Protein AF-A0A350DIA3-F1 (afdb_monomer_lite)

pLDDT: mean 97.08, std 1.62, range [90.62, 98.31]

Structure (mmCIF, N/CA/C/O backbone):
data_AF-A0A350DIA3-F1
#
_entry.id   AF-A0A350DIA3-F1
#
loop_
_atom_site.group_PDB
_atom_site.id
_atom_site.type_symbol
_atom_site.label_atom_id
_atom_site.label_alt_id
_atom_site.label_comp_id
_atom_site.label_asym_id
_atom_site.label_entity_id
_atom_site.label_seq_id
_atom_site.pdbx_PDB_ins_code
_atom_site.Cartn_x
_atom_site.Cartn_y
_atom_site.Cartn_z
_atom_site.occupancy
_atom_site.B_iso_or_equiv
_atom_site.auth_seq_id
_atom_site.auth_comp_id
_atom_site.auth_asym_id
_atom_site.auth_atom_id
_atom_site.pdbx_PDB_model_num
ATOM 1 N N . ILE A 1 1 ? -6.582 -4.180 20.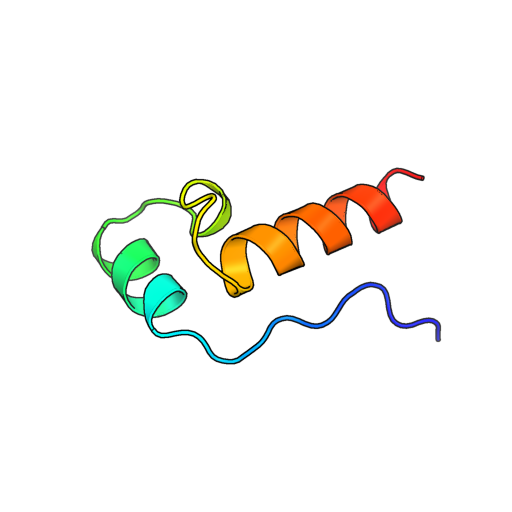735 1.00 90.62 1 ILE A N 1
ATOM 2 C CA . ILE A 1 1 ? -6.586 -3.222 19.609 1.00 90.62 1 ILE A CA 1
ATOM 3 C C . ILE A 1 1 ? -7.007 -3.983 18.371 1.00 90.62 1 ILE A C 1
ATOM 5 O O . ILE A 1 1 ? -6.585 -5.130 18.244 1.00 90.62 1 ILE A O 1
ATOM 9 N N . ASP A 1 2 ? -7.821 -3.376 17.514 1.00 94.69 2 ASP A N 1
ATOM 10 C CA . ASP A 1 2 ? -8.276 -4.025 16.286 1.00 94.69 2 ASP A CA 1
ATOM 11 C C . ASP A 1 2 ? -7.311 -3.706 15.145 1.00 94.69 2 ASP A C 1
ATOM 13 O O . ASP A 1 2 ? -6.819 -2.581 15.019 1.00 94.69 2 ASP A O 1
ATOM 17 N N . LEU A 1 3 ? -6.996 -4.718 14.341 1.00 96.44 3 LEU A N 1
ATOM 18 C CA . LEU A 1 3 ? -6.111 -4.568 13.195 1.00 96.44 3 LEU A CA 1
ATOM 19 C C . LEU A 1 3 ? -6.845 -3.806 12.086 1.00 96.44 3 LEU A C 1
ATOM 21 O O . LEU A 1 3 ? -7.825 -4.305 11.538 1.00 96.44 3 LEU A O 1
ATOM 25 N N . LEU A 1 4 ? -6.349 -2.619 11.733 1.00 97.31 4 LEU A N 1
ATOM 26 C CA . LEU A 1 4 ? -6.945 -1.793 10.678 1.00 97.31 4 LEU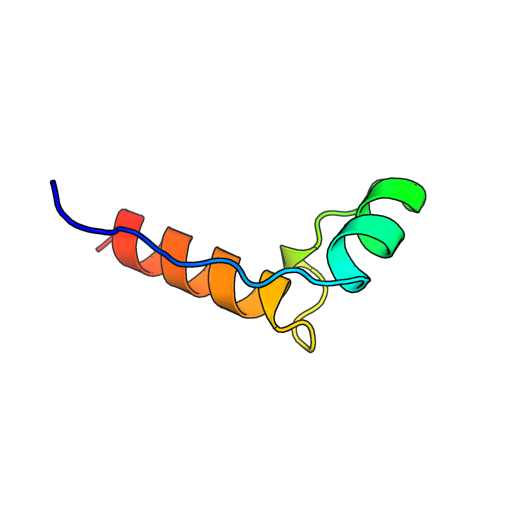 A CA 1
ATOM 27 C C . LEU A 1 4 ? -6.612 -2.304 9.266 1.00 97.31 4 LEU A C 1
ATOM 29 O O . LEU A 1 4 ? -7.419 -2.196 8.347 1.00 97.31 4 LEU A O 1
ATOM 33 N N . GLY A 1 5 ? -5.422 -2.869 9.079 1.00 97.25 5 GLY A N 1
ATOM 34 C CA . GLY A 1 5 ? -4.959 -3.348 7.784 1.00 97.25 5 GLY A CA 1
ATOM 35 C C . GLY A 1 5 ? -3.632 -4.085 7.882 1.00 97.25 5 GLY A C 1
ATOM 36 O O . GLY A 1 5 ? -2.932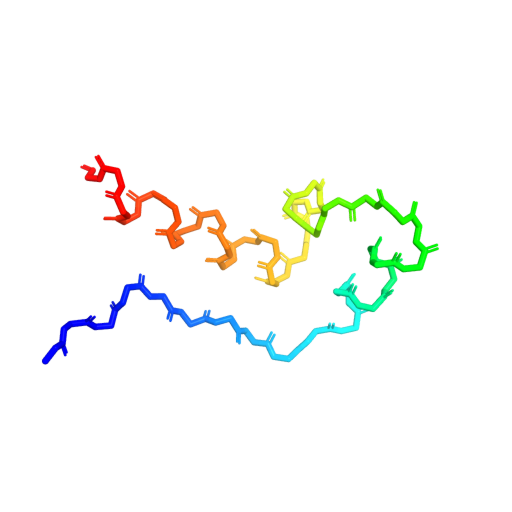 -3.997 8.892 1.00 97.25 5 GLY A O 1
ATOM 37 N N . LEU A 1 6 ? -3.304 -4.822 6.826 1.00 97.56 6 LEU A N 1
ATOM 38 C CA . LEU A 1 6 ? -2.057 -5.561 6.681 1.00 97.56 6 LEU A CA 1
ATOM 39 C C . LEU A 1 6 ? -1.497 -5.266 5.297 1.00 97.56 6 LEU A C 1
ATOM 41 O O . LEU A 1 6 ? -2.164 -5.5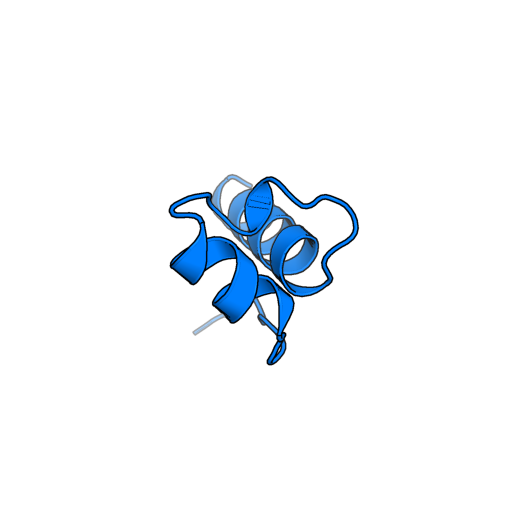27 4.301 1.00 97.56 6 LEU A O 1
ATOM 45 N N . ILE A 1 7 ? -0.287 -4.719 5.252 1.00 98.00 7 ILE A N 1
ATOM 46 C CA . ILE A 1 7 ? 0.404 -4.394 4.007 1.00 98.00 7 ILE A CA 1
ATOM 47 C C . ILE A 1 7 ? 1.509 -5.439 3.807 1.00 98.00 7 ILE A C 1
ATOM 49 O O . ILE A 1 7 ? 2.352 -5.572 4.699 1.00 98.00 7 ILE A O 1
ATOM 53 N N . PRO A 1 8 ? 1.507 -6.208 2.704 1.00 96.56 8 PRO A N 1
ATOM 54 C CA . PRO A 1 8 ? 2.579 -7.155 2.419 1.00 96.56 8 PRO A CA 1
ATOM 55 C C . PRO A 1 8 ? 3.882 -6.426 2.057 1.00 96.56 8 PRO A C 1
ATOM 57 O O . PRO A 1 8 ? 3.865 -5.294 1.571 1.00 96.56 8 PRO A O 1
ATOM 60 N N . GLU A 1 9 ? 5.016 -7.099 2.258 1.00 97.19 9 GLU A N 1
ATOM 61 C CA . GLU A 1 9 ? 6.289 -6.680 1.662 1.00 97.19 9 GLU A CA 1
ATOM 62 C C . GLU A 1 9 ? 6.134 -6.669 0.135 1.00 97.19 9 GLU A C 1
ATOM 64 O O . GLU A 1 9 ? 5.671 -7.653 -0.441 1.00 97.19 9 GLU A O 1
ATOM 69 N N . SER A 1 10 ? 6.496 -5.570 -0.530 1.00 97.06 10 SER A N 1
ATOM 70 C CA . SER A 1 10 ? 6.234 -5.413 -1.962 1.00 97.06 10 SER A CA 1
ATOM 71 C C . SER A 1 10 ? 7.292 -4.549 -2.641 1.00 97.06 10 SER A C 1
ATOM 73 O O . SER A 1 10 ? 7.486 -3.380 -2.299 1.00 97.06 10 SER A O 1
ATOM 75 N N . GLU A 1 11 ? 7.937 -5.087 -3.681 1.00 97.38 11 GLU A N 1
ATOM 76 C CA . GLU A 1 11 ? 8.883 -4.329 -4.515 1.00 97.38 11 GLU A CA 1
ATOM 77 C C . GLU A 1 11 ? 8.229 -3.118 -5.199 1.00 97.38 11 GLU A C 1
ATOM 79 O O . GLU A 1 11 ? 8.913 -2.158 -5.569 1.00 97.38 11 GLU A O 1
ATOM 84 N N . ALA A 1 12 ? 6.900 -3.140 -5.365 1.00 97.69 12 ALA A N 1
ATOM 85 C CA . ALA A 1 12 ? 6.151 -2.012 -5.904 1.00 97.69 12 ALA A CA 1
ATOM 86 C C . ALA A 1 12 ? 6.313 -0.758 -5.033 1.00 97.69 12 ALA A C 1
ATOM 88 O O . ALA A 1 12 ? 6.3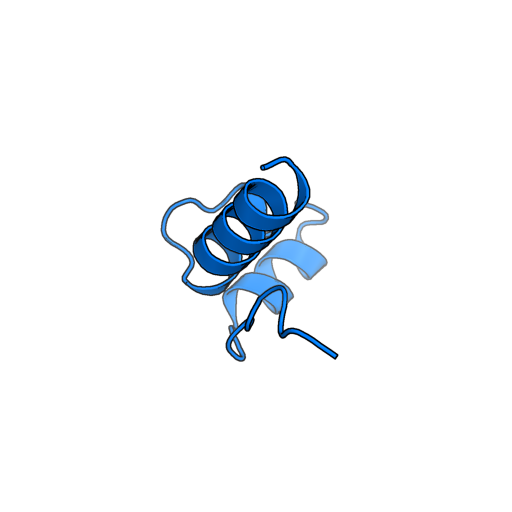95 0.341 -5.577 1.00 97.69 12 ALA A O 1
ATOM 89 N N . VAL A 1 13 ? 6.451 -0.912 -3.710 1.00 97.69 13 VAL A N 1
ATOM 90 C CA . VAL A 1 13 ? 6.692 0.204 -2.781 1.00 97.69 13 VAL A CA 1
ATOM 91 C C . VAL A 1 13 ? 8.042 0.864 -3.061 1.00 97.69 13 VAL A C 1
ATOM 93 O O . VAL A 1 13 ? 8.122 2.091 -3.142 1.00 97.69 13 VAL A O 1
ATOM 96 N N . LEU A 1 14 ? 9.097 0.070 -3.277 1.00 97.31 14 LEU A N 1
ATOM 97 C CA . LEU A 1 14 ? 10.427 0.596 -3.596 1.00 97.31 14 LEU A CA 1
ATOM 98 C C . LEU A 1 14 ? 10.431 1.335 -4.941 1.00 97.31 14 LEU A C 1
ATOM 100 O O . LEU A 1 14 ? 10.975 2.436 -5.041 1.00 97.31 14 LEU A O 1
ATOM 104 N N . ARG A 1 15 ? 9.797 0.761 -5.973 1.00 97.56 15 ARG A N 1
ATOM 105 C CA . ARG A 1 15 ? 9.675 1.417 -7.287 1.00 97.56 15 ARG A CA 1
ATOM 106 C C . ARG A 1 15 ? 8.898 2.731 -7.197 1.00 97.56 15 ARG A C 1
ATOM 108 O O . ARG A 1 15 ? 9.363 3.731 -7.738 1.00 97.56 15 ARG A O 1
ATOM 115 N N . ALA A 1 16 ? 7.769 2.731 -6.490 1.00 98.00 16 ALA A N 1
ATOM 116 C CA . ALA A 1 16 ? 6.930 3.906 -6.270 1.00 98.00 16 ALA A CA 1
ATOM 117 C C . ALA A 1 16 ? 7.711 5.027 -5.551 1.00 98.00 16 ALA A C 1
ATOM 119 O O . ALA A 1 16 ? 7.730 6.170 -6.011 1.00 98.00 16 ALA A O 1
ATOM 120 N N . SER A 1 17 ? 8.466 4.670 -4.504 1.00 97.81 17 SER A N 1
ATOM 121 C CA . SER A 1 17 ? 9.352 5.588 -3.774 1.00 97.81 17 SER A CA 1
ATOM 122 C C . SER A 1 17 ? 10.419 6.219 -4.676 1.00 97.81 17 SER A C 1
ATOM 124 O O . SER A 1 17 ? 10.539 7.442 -4.726 1.00 97.81 17 SER A O 1
ATOM 126 N N . ASN A 1 18 ? 11.132 5.409 -5.471 1.00 98.00 18 ASN A N 1
ATOM 127 C CA . ASN A 1 18 ? 12.160 5.899 -6.400 1.00 98.00 18 ASN A CA 1
ATOM 128 C C . ASN A 1 18 ? 11.599 6.837 -7.485 1.00 98.00 18 ASN A C 1
ATOM 130 O O . ASN A 1 18 ? 12.334 7.664 -8.020 1.00 98.00 18 ASN A O 1
ATOM 134 N N . GLN A 1 19 ? 10.313 6.708 -7.818 1.00 97.94 19 GLN A N 1
ATOM 135 C CA . GLN A 1 19 ? 9.616 7.562 -8.783 1.00 97.94 19 GLN A CA 1
ATOM 136 C C . GLN A 1 19 ? 8.951 8.786 -8.136 1.00 97.94 19 GLN A C 1
ATOM 138 O O . GLN A 1 19 ? 8.472 9.661 -8.853 1.00 97.94 19 GLN A O 1
A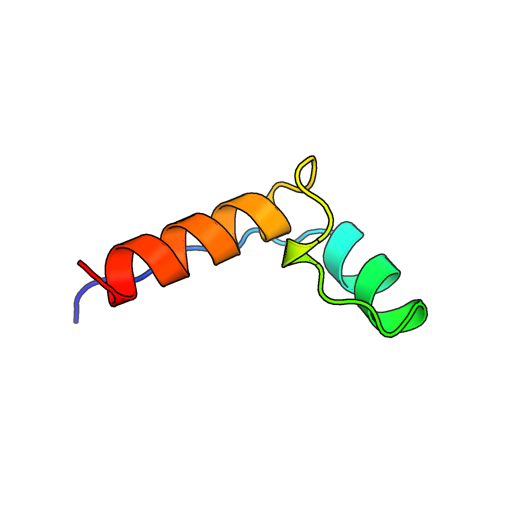TOM 143 N N . GLY A 1 20 ? 8.906 8.862 -6.801 1.00 97.94 20 GLY A N 1
ATOM 144 C CA . GLY A 1 20 ? 8.195 9.920 -6.083 1.00 97.94 20 GLY A CA 1
ATOM 145 C C . GLY A 1 20 ? 6.675 9.875 -6.276 1.00 97.94 20 GLY A C 1
ATOM 146 O O . GLY A 1 20 ? 6.021 10.913 -6.196 1.00 97.94 20 GLY A O 1
ATOM 147 N N . VAL A 1 21 ? 6.107 8.696 -6.550 1.00 97.81 21 VAL A N 1
ATOM 148 C CA . VAL A 1 21 ? 4.663 8.495 -6.754 1.00 97.81 21 VAL A CA 1
ATOM 149 C C . VAL A 1 21 ? 4.129 7.549 -5.671 1.00 97.81 21 VAL A C 1
ATOM 151 O O . VAL A 1 21 ? 4.809 6.584 -5.333 1.00 97.81 21 VAL A O 1
ATOM 154 N N . PRO A 1 22 ? 2.933 7.775 -5.098 1.00 98.00 22 PRO A N 1
ATOM 155 C CA . PRO A 1 22 ? 2.347 6.850 -4.127 1.00 98.00 22 PRO A CA 1
ATOM 156 C C . PRO A 1 22 ? 2.072 5.456 -4.712 1.00 98.00 22 PRO A C 1
ATOM 158 O O . PRO A 1 22 ? 1.518 5.336 -5.803 1.00 98.00 22 PRO A O 1
ATOM 161 N N . VAL A 1 23 ? 2.360 4.391 -3.952 1.00 97.94 23 VAL A N 1
ATOM 162 C CA . VAL A 1 23 ? 2.076 2.999 -4.373 1.00 97.94 23 VAL A CA 1
ATOM 163 C C . VAL A 1 23 ? 0.576 2.727 -4.562 1.00 97.94 23 VAL A C 1
ATOM 165 O O . VAL A 1 23 ? 0.199 1.857 -5.335 1.00 97.94 23 VAL A O 1
ATOM 168 N N . THR A 1 24 ? -0.292 3.509 -3.913 1.00 97.31 24 THR A N 1
ATOM 169 C CA . THR A 1 24 ? -1.754 3.448 -4.083 1.00 97.31 24 THR A CA 1
ATOM 170 C C . THR A 1 24 ? -2.223 3.814 -5.492 1.00 97.31 24 THR A C 1
ATOM 172 O O . THR A 1 24 ? -3.354 3.503 -5.846 1.00 97.31 24 THR A O 1
ATOM 175 N N . HIS A 1 25 ? -1.383 4.457 -6.312 1.00 97.25 25 HIS A N 1
ATOM 176 C CA . HIS A 1 25 ? -1.699 4.733 -7.718 1.00 97.25 25 HIS A CA 1
ATOM 177 C C . HIS A 1 25 ? -1.482 3.512 -8.628 1.00 97.25 25 HIS A C 1
ATOM 179 O O . HIS A 1 25 ? -1.984 3.493 -9.751 1.00 97.25 25 HIS A O 1
ATOM 185 N N . ASP A 1 26 ? -0.761 2.488 -8.163 1.00 96.31 26 ASP A N 1
ATOM 186 C CA . ASP A 1 26 ? -0.634 1.210 -8.860 1.00 96.31 26 ASP A CA 1
ATOM 187 C C . ASP A 1 26 ? -1.767 0.272 -8.423 1.00 96.31 26 ASP A C 1
ATOM 189 O O . ASP A 1 26 ? -1.646 -0.485 -7.461 1.00 96.31 26 ASP A O 1
ATOM 193 N N . ALA A 1 27 ? -2.888 0.311 -9.147 1.00 93.12 27 ALA A N 1
ATOM 194 C CA . ALA A 1 27 ? -4.054 -0.526 -8.852 1.00 93.12 27 ALA A CA 1
ATOM 195 C C . ALA A 1 27 ? -3.785 -2.037 -9.012 1.00 93.12 27 ALA A C 1
ATOM 197 O O . ALA A 1 27 ? -4.562 -2.856 -8.521 1.00 93.12 27 ALA A O 1
ATOM 198 N N . SER A 1 28 ? -2.700 -2.423 -9.692 1.00 95.19 28 SER A N 1
ATOM 199 C CA . SER A 1 28 ? -2.301 -3.826 -9.845 1.00 95.19 28 SER A CA 1
ATOM 200 C C . SER A 1 28 ? -1.412 -4.331 -8.704 1.00 95.19 28 SER A C 1
ATOM 202 O O . SER A 1 28 ? -1.238 -5.540 -8.562 1.00 95.19 28 SER A O 1
ATOM 204 N N . SER A 1 29 ? -0.881 -3.421 -7.882 1.00 97.38 29 SER A N 1
ATOM 205 C CA . SER A 1 29 ? -0.031 -3.734 -6.736 1.00 97.38 29 SER A CA 1
ATOM 206 C C . SER A 1 29 ? -0.839 -4.282 -5.563 1.00 97.38 29 SER A C 1
ATOM 208 O O . SER A 1 29 ? -1.850 -3.708 -5.152 1.00 97.38 29 SER A O 1
ATOM 210 N N . ASP A 1 30 ? -0.330 -5.354 -4.966 1.00 97.56 30 ASP A N 1
ATOM 211 C CA . ASP A 1 30 ? -0.835 -5.933 -3.725 1.00 97.56 30 ASP A CA 1
ATOM 212 C C . ASP A 1 30 ? -0.780 -4.936 -2.558 1.00 97.56 30 ASP A C 1
ATOM 214 O O . ASP A 1 30 ? -1.760 -4.767 -1.833 1.00 97.56 30 ASP A O 1
ATOM 218 N N . ALA A 1 31 ? 0.324 -4.200 -2.422 1.00 98.12 31 ALA A N 1
ATOM 219 C CA . ALA A 1 31 ? 0.460 -3.135 -1.437 1.00 98.12 31 ALA A CA 1
ATOM 220 C C . ALA A 1 31 ? -0.493 -1.967 -1.732 1.00 98.12 31 ALA A C 1
ATOM 222 O O . ALA A 1 31 ? -1.104 -1.430 -0.809 1.00 98.12 31 ALA A O 1
ATOM 223 N N . GLY A 1 32 ? -0.659 -1.592 -3.005 1.00 97.75 32 GLY A N 1
ATOM 224 C CA . GLY A 1 32 ? -1.589 -0.533 -3.416 1.00 97.75 32 GLY A CA 1
ATOM 225 C C . GLY A 1 32 ? -3.042 -0.855 -3.044 1.00 97.75 32 GLY A C 1
ATOM 226 O O . GLY A 1 32 ? -3.734 -0.027 -2.440 1.00 97.75 32 GLY A O 1
ATOM 227 N N . GLN A 1 33 ? -3.478 -2.084 -3.328 1.00 98.12 33 GLN A N 1
ATOM 228 C CA . GLN A 1 33 ? -4.797 -2.592 -2.942 1.00 98.12 33 GLN A CA 1
ATOM 229 C C . GLN A 1 33 ? -4.940 -2.674 -1.416 1.00 98.12 33 GLN A C 1
ATOM 231 O O . GLN A 1 33 ? -5.916 -2.168 -0.867 1.00 98.12 33 GLN A O 1
ATOM 236 N N . ALA A 1 34 ? -3.936 -3.199 -0.707 1.00 98.31 34 ALA A N 1
ATOM 237 C CA . ALA A 1 34 ? -3.964 -3.312 0.751 1.00 98.31 34 ALA A CA 1
ATOM 238 C C . ALA A 1 34 ? -4.053 -1.948 1.462 1.00 98.31 34 ALA A C 1
ATOM 240 O O . ALA A 1 34 ? -4.781 -1.804 2.451 1.00 98.31 34 ALA A O 1
ATOM 241 N N . TYR A 1 35 ? -3.359 -0.923 0.955 1.00 98.12 35 TYR A N 1
ATOM 242 C CA . TYR A 1 35 ? -3.495 0.442 1.467 1.00 98.12 35 TYR A CA 1
ATOM 243 C C . TYR A 1 35 ? -4.894 1.001 1.214 1.00 98.12 35 TYR A C 1
ATOM 245 O O . TYR A 1 35 ? -5.473 1.603 2.118 1.00 98.12 35 TYR A O 1
ATOM 253 N N . THR A 1 36 ? -5.447 0.770 0.022 1.00 97.38 36 THR A N 1
ATOM 254 C CA . THR A 1 36 ? -6.806 1.210 -0.328 1.00 97.38 36 THR A CA 1
ATOM 255 C C . THR A 1 36 ? -7.836 0.587 0.613 1.00 97.38 36 THR A C 1
ATOM 257 O O . THR A 1 36 ? -8.606 1.312 1.237 1.00 97.38 36 THR A O 1
ATOM 260 N N . ASP A 1 37 ? -7.763 -0.727 0.826 1.00 97.69 37 ASP A N 1
ATOM 261 C CA . ASP A 1 37 ? -8.605 -1.459 1.775 1.00 97.69 37 ASP A CA 1
ATOM 262 C C . ASP A 1 37 ? -8.488 -0.918 3.207 1.00 97.69 37 ASP A C 1
ATOM 264 O O . ASP A 1 37 ? -9.479 -0.803 3.929 1.00 97.69 37 ASP A O 1
ATOM 268 N N . THR A 1 38 ? -7.267 -0.592 3.638 1.00 98.19 38 THR A N 1
ATOM 269 C CA . THR A 1 38 ? -7.000 -0.037 4.974 1.00 98.19 38 THR A CA 1
ATOM 270 C C . THR A 1 38 ? -7.667 1.328 5.144 1.00 98.19 38 THR A C 1
ATOM 272 O O . THR A 1 38 ? -8.277 1.590 6.181 1.00 98.19 38 THR A O 1
ATOM 275 N N . VAL A 1 39 ? -7.599 2.186 4.121 1.00 97.94 39 VAL A N 1
ATOM 276 C CA . VAL A 1 39 ? -8.275 3.491 4.117 1.00 97.94 39 VAL A CA 1
ATOM 277 C C . VAL A 1 39 ? -9.793 3.319 4.092 1.00 97.94 39 VAL A C 1
ATOM 279 O O . VAL A 1 39 ? -10.479 4.010 4.839 1.00 97.94 39 VAL A O 1
ATOM 282 N N . SER A 1 40 ? -10.327 2.374 3.314 1.00 97.56 40 SER A N 1
ATOM 283 C CA . SER A 1 40 ? -11.761 2.065 3.334 1.00 97.56 40 SER A CA 1
ATOM 284 C C . SER A 1 40 ? -12.229 1.650 4.731 1.00 97.56 40 SER A C 1
ATOM 286 O O . SER A 1 40 ? -13.184 2.222 5.237 1.00 97.56 40 SER A O 1
ATOM 288 N N . ARG A 1 41 ? -11.508 0.755 5.424 1.00 97.56 41 ARG A N 1
ATOM 289 C CA . ARG A 1 41 ? -11.847 0.376 6.814 1.00 97.56 41 ARG A CA 1
ATOM 290 C C . ARG A 1 41 ? -11.757 1.545 7.796 1.00 97.56 41 ARG A C 1
ATOM 292 O O . ARG A 1 41 ? -12.507 1.573 8.766 1.00 97.56 41 ARG A O 1
ATOM 299 N N . LEU A 1 42 ? -10.847 2.492 7.562 1.00 97.75 42 LEU A N 1
ATOM 300 C CA . LEU A 1 42 ? -10.702 3.688 8.393 1.00 97.75 42 LEU A CA 1
ATOM 301 C C . LEU A 1 42 ? -11.885 4.655 8.239 1.00 97.75 42 LEU A C 1
ATOM 303 O O . LEU A 1 42 ? -12.239 5.335 9.200 1.00 97.75 42 LEU A O 1
ATOM 307 N N . LEU A 1 43 ? -12.464 4.738 7.040 1.00 97.75 43 LEU A N 1
ATOM 308 C CA . LEU A 1 43 ? -13.550 5.667 6.717 1.00 97.75 43 LEU A CA 1
ATOM 309 C C . LEU A 1 43 ? -14.951 5.115 7.033 1.00 97.75 43 LEU A C 1
ATOM 311 O O . LEU A 1 43 ? -15.896 5.905 7.083 1.00 97.75 43 LEU A O 1
ATOM 315 N N . GLY A 1 44 ? -15.063 3.812 7.313 1.00 91.56 44 GLY A N 1
ATOM 316 C CA . GLY A 1 44 ? -16.333 3.115 7.560 1.00 91.56 44 GLY A CA 1
ATOM 317 C C . GLY A 1 44 ? -17.055 2.720 6.279 1.00 91.56 44 GLY A C 1
ATOM 318 O O . GLY A 1 44 ? -18.255 2.391 6.400 1.00 91.56 44 GLY A O 1
#

Radius of gyration: 10.96 Å; chains: 1; bounding box: 28×17×30 Å

Foldseek 3Di:
DDDLFDADDFVLCVVCVVVVHDSLVVPVDSRVVRVVSSVVSVVD

Secondary structure (DSSP, 8-state):
----------HHHHHHHHHT--GGG-TT-HHHHHHHHHHHHHH-

Sequence (44 aa):
IDLLGLIPESEAVLRASNQGVPVTHDASSDAGQAYTDTVSRLLG